Protein AF-A0A9X6KTB8-F1 (afdb_monomer_lite)

Radius of gyration: 13.78 Å; chains: 1; bounding box: 24×13×48 Å

Secondary structure (DSSP, 8-state):
-PPPGGG-EEEEETHHHHHHHHHHHH-TTT-SEEEEES--TT---TT-----

Sequence (52 aa):
MHQETKHTTIAGFSLGGLAAFYATLQNPHVFGNVLSMSGSVHWKKDDYENQI

pLDDT: mean 86.88, std 13.95, range [50.06, 97.88]

Organism: Bacillus thuringiensis (NCBI:txid1428)

Foldseek 3Di:
DQDQQLPAEQEDEACSLQVQVVVCVVCVVNHVYYHRHPYNPVDDPVPPDPPD

InterPro domains:
  IPR000801 Esterase-like [PF00756] (5-42)
  IPR029058 Alpha/Beta hydrolase fold [G3DSA:3.40.50.1820] (1-52)
  IPR029058 Alpha/Beta hydrolase fold [SSF53474] (5-46)
  IPR050583 Mycobacterial A85 antigen [PTHR48098] (3-49)

Structure (mmCIF, N/CA/C/O backbone):
data_AF-A0A9X6KTB8-F1
#
_entry.id   AF-A0A9X6KTB8-F1
#
loop_
_atom_site.group_PDB
_atom_site.id
_atom_site.type_symbol
_atom_site.label_atom_id
_atom_site.label_alt_id
_atom_site.label_comp_id
_atom_site.label_asym_id
_atom_site.label_entity_id
_atom_site.label_seq_id
_atom_site.pdbx_PDB_ins_code
_atom_site.Cartn_x
_atom_site.Cartn_y
_atom_site.Cartn_z
_atom_site.occupancy
_atom_site.B_iso_or_equiv
_atom_site.auth_seq_id
_atom_site.auth_comp_id
_atom_site.auth_asym_id
_atom_site.auth_atom_id
_atom_site.pdbx_PDB_model_num
ATOM 1 N N . MET A 1 1 ? -15.831 -8.637 18.812 1.00 50.06 1 MET A N 1
ATOM 2 C CA . MET A 1 1 ? -15.612 -7.182 18.686 1.00 50.06 1 MET A CA 1
ATOM 3 C C . MET A 1 1 ? -15.130 -6.924 17.268 1.00 50.06 1 MET A C 1
ATOM 5 O O . MET A 1 1 ? -14.093 -7.465 16.916 1.00 50.06 1 MET A O 1
ATOM 9 N N . HIS A 1 2 ? -15.892 -6.214 16.432 1.00 57.66 2 HIS A N 1
ATOM 10 C CA . HIS A 1 2 ? -15.366 -5.740 15.146 1.00 57.66 2 HIS A CA 1
ATOM 11 C C . HIS A 1 2 ? -14.433 -4.564 15.454 1.00 57.66 2 HIS A C 1
ATOM 13 O O . HIS A 1 2 ? -14.886 -3.588 16.050 1.00 57.66 2 HIS A O 1
ATOM 19 N N . GLN A 1 3 ? -13.141 -4.662 15.125 1.00 63.22 3 GLN A N 1
ATOM 20 C CA . GLN A 1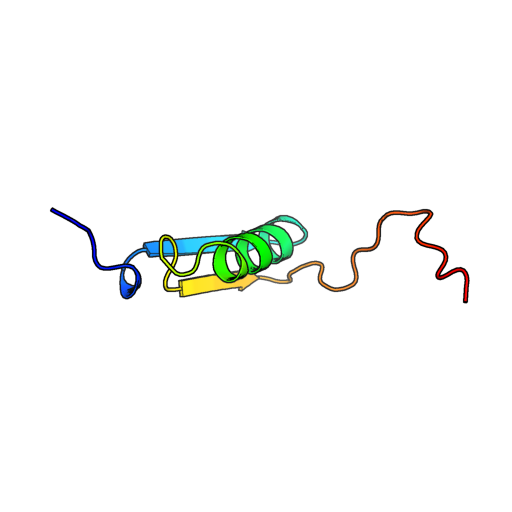 3 ? -12.292 -3.470 15.111 1.00 63.22 3 GLN A CA 1
ATOM 21 C C . GLN A 1 3 ? -12.819 -2.543 14.018 1.00 63.22 3 GLN A C 1
ATOM 23 O O . GLN A 1 3 ? -13.085 -2.992 12.903 1.00 63.22 3 GLN A O 1
ATOM 28 N N . GLU A 1 4 ? -13.012 -1.264 14.340 1.00 78.31 4 GLU A N 1
ATOM 29 C CA . GLU A 1 4 ? -13.381 -0.299 13.312 1.00 78.31 4 GLU A CA 1
ATOM 30 C C . GLU A 1 4 ? -12.260 -0.204 12.276 1.00 78.31 4 GLU A C 1
ATOM 32 O O . GLU A 1 4 ? -11.093 -0.012 12.620 1.00 78.31 4 GLU A O 1
ATOM 37 N N . THR A 1 5 ? -12.625 -0.315 11.001 1.00 82.19 5 THR A N 1
ATOM 38 C CA . THR A 1 5 ? -11.700 -0.405 9.861 1.00 82.19 5 THR A CA 1
ATOM 39 C C . THR A 1 5 ? -10.711 0.756 9.814 1.00 82.19 5 THR A C 1
ATOM 41 O O . THR A 1 5 ? -9.547 0.563 9.474 1.00 82.19 5 THR A O 1
ATOM 44 N N . LYS A 1 6 ? -11.133 1.944 10.270 1.00 84.69 6 LYS A N 1
ATOM 45 C CA . LYS A 1 6 ? -10.313 3.158 10.438 1.00 84.69 6 LYS A CA 1
ATOM 46 C C . LYS A 1 6 ? -9.095 2.994 11.360 1.00 84.69 6 LYS A C 1
ATOM 48 O O . LYS A 1 6 ? -8.231 3.864 11.367 1.00 84.69 6 LYS A O 1
ATOM 53 N N . HIS A 1 7 ? -9.010 1.915 12.137 1.00 92.38 7 HIS A N 1
ATOM 54 C CA . HIS A 1 7 ? -7.853 1.600 12.984 1.00 92.38 7 HIS A CA 1
ATOM 55 C C . HIS A 1 7 ? -6.942 0.518 12.400 1.00 92.38 7 HIS A C 1
ATOM 57 O O . HIS A 1 7 ? -5.906 0.211 12.988 1.00 92.38 7 HIS A O 1
ATOM 63 N N . THR A 1 8 ? -7.289 -0.029 11.239 1.00 94.50 8 THR A N 1
ATOM 64 C CA . THR A 1 8 ? -6.485 -1.033 10.551 1.00 94.50 8 THR A CA 1
ATOM 65 C C . THR A 1 8 ? -5.723 -0.366 9.413 1.00 94.50 8 THR A C 1
ATOM 67 O O . THR A 1 8 ? -6.310 0.064 8.416 1.00 94.50 8 THR A O 1
ATOM 70 N N . THR A 1 9 ? -4.403 -0.281 9.572 1.00 96.31 9 THR A N 1
ATOM 71 C CA . THR A 1 9 ? -3.491 0.315 8.591 1.00 96.31 9 THR A CA 1
ATOM 72 C C . THR A 1 9 ? -2.638 -0.768 7.951 1.00 96.31 9 THR A C 1
ATOM 74 O O . THR A 1 9 ? -2.023 -1.566 8.657 1.00 96.31 9 THR A O 1
ATOM 77 N N . ILE A 1 10 ? -2.550 -0.760 6.623 1.00 97.12 10 ILE A N 1
ATOM 78 C CA . ILE A 1 10 ? -1.580 -1.560 5.867 1.00 97.12 10 ILE A CA 1
ATOM 79 C C . ILE A 1 10 ? -0.507 -0.643 5.276 1.00 97.12 10 ILE A C 1
ATOM 81 O O . ILE A 1 10 ? -0.802 0.454 4.805 1.00 97.12 10 ILE A O 1
ATOM 85 N N . ALA A 1 11 ? 0.753 -1.065 5.325 1.00 97.88 11 ALA A N 1
ATOM 86 C CA . ALA A 1 11 ? 1.880 -0.279 4.839 1.00 97.88 11 ALA A CA 1
ATOM 87 C C . ALA A 1 11 ? 2.763 -1.110 3.908 1.00 97.88 11 ALA A C 1
ATOM 89 O O . ALA A 1 11 ? 2.862 -2.327 4.062 1.00 97.88 11 ALA A O 1
ATOM 90 N N . GLY A 1 12 ? 3.430 -0.452 2.964 1.00 97.88 12 GLY A N 1
ATOM 91 C CA . GLY A 1 12 ? 4.367 -1.119 2.069 1.00 97.88 12 GLY A CA 1
ATOM 92 C C . GLY A 1 12 ? 5.325 -0.157 1.375 1.00 97.88 12 GLY A C 1
ATOM 93 O O . GLY A 1 12 ? 5.058 1.039 1.277 1.00 97.88 12 GLY A O 1
ATOM 94 N N . PHE A 1 13 ? 6.442 -0.698 0.886 1.00 97.12 13 PHE A N 1
ATOM 95 C CA . PHE A 1 13 ? 7.474 0.034 0.150 1.00 97.12 13 PHE A CA 1
ATOM 96 C C . PHE A 1 13 ? 7.670 -0.546 -1.255 1.00 97.12 13 PHE A C 1
ATOM 98 O O . PHE A 1 13 ? 7.597 -1.766 -1.421 1.00 97.12 13 PHE A O 1
ATOM 105 N N . SER A 1 14 ? 7.937 0.299 -2.259 1.00 94.31 14 SER A N 1
ATOM 106 C CA . SER A 1 14 ? 8.152 -0.135 -3.650 1.00 94.31 14 SER A CA 1
ATOM 107 C C . SER A 1 14 ? 6.948 -0.943 -4.170 1.00 94.31 14 SER A C 1
ATOM 109 O O . SER A 1 14 ? 5.806 -0.482 -4.066 1.00 94.31 14 SER A O 1
ATOM 111 N N . LEU A 1 15 ? 7.140 -2.170 -4.660 1.00 94.50 15 LEU A N 1
ATOM 112 C CA . LEU A 1 15 ? 6.035 -3.037 -5.084 1.00 94.50 15 LEU A CA 1
ATOM 113 C C . LEU A 1 15 ? 5.059 -3.344 -3.934 1.00 94.50 15 LEU A C 1
ATOM 115 O O . LEU A 1 15 ? 3.849 -3.402 -4.147 1.00 94.50 15 LEU A O 1
ATOM 119 N N . GLY A 1 16 ? 5.560 -3.451 -2.700 1.00 96.62 16 GLY A N 1
ATOM 120 C CA . GLY A 1 16 ? 4.719 -3.618 -1.515 1.00 96.62 16 GLY A CA 1
ATOM 121 C C . GLY A 1 16 ? 3.814 -2.411 -1.261 1.00 96.62 16 GLY A C 1
ATOM 122 O O . GLY A 1 16 ? 2.696 -2.574 -0.784 1.00 96.62 16 GLY A O 1
ATOM 123 N N . GLY A 1 17 ? 4.256 -1.203 -1.626 1.00 97.25 17 GLY A N 1
ATOM 124 C CA . GLY A 1 17 ? 3.442 0.009 -1.535 1.00 97.25 17 GLY A CA 1
ATOM 125 C C . GLY A 1 17 ? 2.282 0.004 -2.533 1.00 97.25 17 GLY A C 1
ATOM 126 O O . GLY A 1 17 ? 1.170 0.396 -2.175 1.00 97.25 17 GLY A O 1
ATOM 127 N N . LEU A 1 18 ? 2.512 -0.471 -3.762 1.00 96.12 18 LEU A N 1
ATOM 128 C CA . LEU A 1 18 ? 1.438 -0.673 -4.743 1.00 96.12 18 LEU A CA 1
ATOM 129 C C . LEU A 1 18 ? 0.460 -1.757 -4.265 1.00 96.12 18 LEU A C 1
ATOM 131 O O . LEU A 1 18 ? -0.751 -1.549 -4.300 1.00 96.12 18 LEU A O 1
ATOM 135 N N . ALA A 1 19 ? 0.977 -2.887 -3.778 1.00 96.69 19 ALA A N 1
ATOM 136 C CA . ALA A 1 19 ? 0.157 -3.992 -3.288 1.00 96.69 19 ALA A CA 1
ATOM 137 C C . ALA A 1 19 ? -0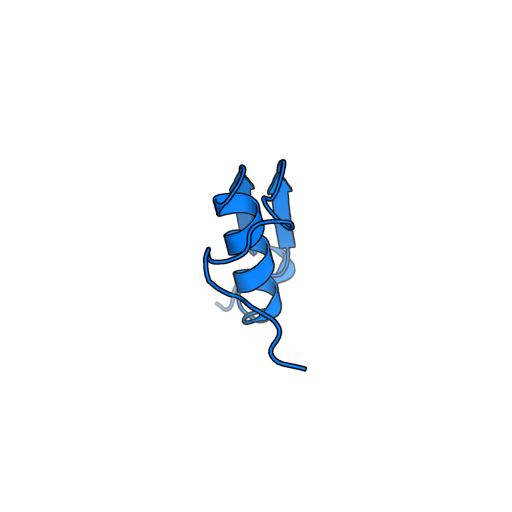.716 -3.582 -2.091 1.00 96.69 19 ALA A C 1
ATOM 139 O O . ALA A 1 19 ? -1.906 -3.890 -2.073 1.00 96.69 19 ALA A O 1
ATOM 140 N N . ALA A 1 20 ? -0.154 -2.844 -1.127 1.00 97.56 20 ALA A N 1
ATOM 141 C CA . ALA A 1 20 ? -0.893 -2.315 0.018 1.00 97.56 20 ALA A CA 1
ATOM 142 C C . ALA A 1 20 ? -2.039 -1.397 -0.432 1.00 97.56 20 ALA A C 1
ATOM 144 O O . ALA A 1 20 ? -3.167 -1.540 0.034 1.00 97.56 20 ALA A O 1
ATOM 145 N N . PHE A 1 21 ? -1.770 -0.502 -1.387 1.00 96.31 21 PHE A N 1
ATOM 146 C CA . PHE A 1 21 ? -2.780 0.402 -1.936 1.00 96.31 21 PHE A CA 1
ATOM 147 C C . PHE A 1 21 ? -3.904 -0.351 -2.657 1.00 96.31 21 PHE A C 1
ATOM 149 O O . PHE A 1 21 ? -5.082 -0.113 -2.387 1.00 96.31 21 PHE A O 1
ATOM 156 N N . TYR A 1 22 ? -3.548 -1.311 -3.513 1.00 96.00 22 TYR A N 1
ATOM 157 C CA . TYR A 1 22 ? -4.514 -2.165 -4.201 1.00 96.00 22 TYR A CA 1
ATOM 158 C C . TYR A 1 22 ? -5.378 -2.963 -3.212 1.00 96.00 22 TYR A C 1
ATOM 160 O O . TYR A 1 22 ? -6.602 -2.975 -3.328 1.00 96.00 22 TYR A O 1
ATOM 168 N N . ALA A 1 23 ? -4.768 -3.577 -2.194 1.00 96.69 23 ALA A N 1
ATOM 169 C CA . ALA A 1 23 ? -5.482 -4.373 -1.198 1.00 96.69 23 ALA A CA 1
ATOM 170 C C . ALA A 1 23 ? -6.528 -3.554 -0.423 1.00 96.69 23 ALA A C 1
ATOM 172 O O . ALA A 1 23 ? -7.631 -4.055 -0.187 1.00 96.69 23 ALA A O 1
ATOM 173 N N . THR A 1 24 ? -6.211 -2.302 -0.075 1.00 96.25 24 THR A N 1
ATOM 174 C CA . THR A 1 24 ? -7.143 -1.379 0.590 1.00 96.25 24 THR A CA 1
ATOM 175 C C . THR A 1 24 ? -8.323 -1.003 -0.302 1.00 96.25 24 THR A C 1
ATOM 177 O O . THR A 1 24 ? -9.456 -1.031 0.171 1.00 96.25 24 THR A O 1
ATOM 180 N N . LEU A 1 25 ? -8.096 -0.717 -1.591 1.00 95.50 25 LEU A N 1
ATOM 181 C CA . LEU A 1 25 ? -9.185 -0.413 -2.532 1.00 95.50 25 LEU A CA 1
ATOM 182 C C . LEU A 1 25 ? -10.139 -1.597 -2.723 1.00 95.50 25 LEU A C 1
ATOM 184 O O . LEU A 1 25 ? -11.352 -1.407 -2.774 1.00 95.50 25 LEU A O 1
ATOM 188 N N . GLN A 1 26 ? -9.600 -2.816 -2.787 1.00 97.31 26 GLN A N 1
ATOM 189 C CA . GLN A 1 26 ? -10.414 -4.023 -2.930 1.00 97.31 26 GLN A CA 1
ATOM 190 C C . GLN A 1 26 ? -11.134 -4.409 -1.627 1.00 97.31 26 GLN A C 1
ATOM 192 O O . GLN A 1 26 ? -12.180 -5.053 -1.678 1.00 97.31 26 GLN A O 1
ATOM 197 N N . ASN A 1 27 ? -10.597 -4.027 -0.462 1.00 95.25 27 ASN A N 1
ATOM 198 C CA . ASN A 1 27 ? -11.111 -4.431 0.852 1.00 95.25 27 ASN A CA 1
ATOM 199 C C . ASN A 1 27 ? -11.198 -3.252 1.844 1.00 95.25 27 ASN A C 1
ATOM 201 O O . ASN A 1 27 ? -10.592 -3.303 2.922 1.00 95.25 27 ASN A O 1
ATOM 205 N N . PRO A 1 28 ? -11.995 -2.207 1.552 1.00 93.3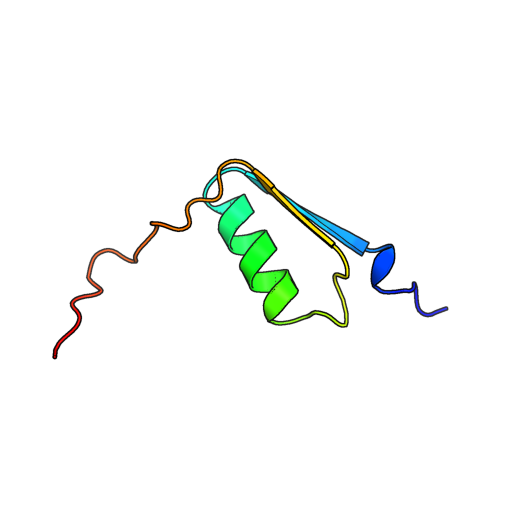8 28 PRO A N 1
ATOM 206 C CA . PRO A 1 28 ? -12.124 -1.037 2.430 1.00 93.38 28 PRO A CA 1
ATOM 207 C C . PRO A 1 28 ? -12.789 -1.372 3.776 1.00 93.38 28 PRO A C 1
ATOM 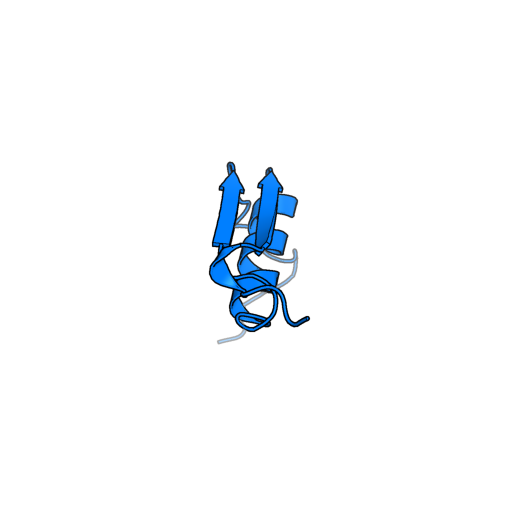209 O O . PRO A 1 28 ? -12.656 -0.645 4.758 1.00 93.38 28 PRO A O 1
ATOM 212 N N . HIS A 1 29 ? -13.497 -2.504 3.841 1.00 93.25 29 HIS A N 1
ATOM 213 C CA . HIS A 1 29 ? -14.088 -3.041 5.065 1.00 93.25 29 HIS A CA 1
ATOM 214 C C . HIS A 1 29 ? -13.068 -3.764 5.967 1.00 93.25 29 HIS A C 1
ATOM 216 O O . HIS A 1 29 ? -13.428 -4.202 7.056 1.00 93.25 29 HIS A O 1
ATOM 222 N N . VAL A 1 30 ? -11.815 -3.908 5.524 1.00 92.94 30 VAL A N 1
ATOM 223 C CA . VAL A 1 30 ? -10.720 -4.519 6.293 1.00 92.94 30 VAL A CA 1
ATOM 224 C C . VAL A 1 30 ? -9.686 -3.462 6.659 1.00 92.94 30 VAL A C 1
ATOM 226 O O . VAL A 1 30 ? -9.334 -3.336 7.830 1.00 92.94 30 VAL A O 1
ATOM 229 N N . PHE A 1 31 ? -9.234 -2.681 5.675 1.00 95.25 31 PHE A N 1
ATOM 230 C CA . PHE A 1 31 ? -8.219 -1.643 5.847 1.00 95.25 31 PHE A CA 1
ATOM 231 C C . PHE A 1 31 ? -8.848 -0.267 5.648 1.00 95.25 31 PHE A C 1
ATOM 233 O O . PHE A 1 31 ? -9.273 0.066 4.545 1.00 95.25 31 PHE A O 1
ATOM 240 N N . GLY A 1 32 ? -8.893 0.540 6.706 1.00 93.25 32 GLY A N 1
ATOM 241 C CA . GLY A 1 32 ? -9.370 1.921 6.625 1.00 93.25 32 GLY A CA 1
ATOM 242 C C . GLY A 1 32 ? -8.275 2.912 6.241 1.00 93.25 32 GLY A C 1
ATOM 243 O O . GLY A 1 32 ? -8.593 3.987 5.743 1.00 93.25 32 GLY A O 1
ATOM 244 N N . ASN A 1 33 ? -6.999 2.554 6.430 1.00 95.81 33 ASN A N 1
ATOM 245 C CA . ASN A 1 33 ? -5.865 3.399 6.057 1.00 95.81 33 ASN A CA 1
ATOM 246 C C . ASN A 1 33 ? -4.793 2.611 5.300 1.00 95.81 33 ASN A C 1
ATOM 248 O O . ASN A 1 33 ? -4.582 1.417 5.536 1.00 95.81 33 ASN A O 1
ATOM 252 N N . VAL A 1 34 ? -4.048 3.319 4.453 1.00 97.00 34 VAL A N 1
ATOM 253 C CA . VAL A 1 34 ? -2.889 2.776 3.743 1.00 97.00 34 VAL A CA 1
ATOM 254 C C . VAL A 1 34 ? -1.715 3.748 3.755 1.00 97.00 34 VAL A C 1
ATOM 256 O O . VAL A 1 34 ? -1.889 4.944 3.536 1.00 97.00 34 VAL A O 1
ATOM 259 N N . LEU A 1 35 ? -0.510 3.221 3.977 1.00 97.44 35 LEU A N 1
ATOM 260 C CA . LEU A 1 35 ? 0.754 3.939 3.813 1.00 97.44 35 LEU A CA 1
ATOM 261 C C . LEU A 1 35 ? 1.561 3.306 2.671 1.00 97.44 35 LEU A C 1
ATOM 263 O O . LEU A 1 35 ? 2.227 2.286 2.846 1.00 97.44 35 LEU A O 1
ATOM 267 N N . SER A 1 36 ? 1.502 3.921 1.491 1.00 96.38 36 SER A N 1
ATOM 268 C CA . SER A 1 36 ? 2.252 3.489 0.308 1.00 96.38 36 SER A CA 1
ATOM 269 C C . SER A 1 36 ? 3.515 4.333 0.149 1.00 96.38 36 SER A C 1
ATOM 271 O O . SER A 1 36 ? 3.443 5.510 -0.202 1.00 96.38 36 SER A O 1
ATOM 273 N N . MET A 1 37 ? 4.682 3.756 0.433 1.00 97.12 37 MET A N 1
ATOM 274 C CA . MET A 1 37 ? 5.965 4.462 0.365 1.00 97.12 37 MET A CA 1
ATOM 275 C C . MET A 1 37 ? 6.684 4.118 -0.936 1.00 97.12 37 MET A C 1
ATOM 277 O O . MET A 1 37 ? 7.013 2.958 -1.180 1.00 97.12 37 MET A O 1
ATOM 281 N N . SER A 1 38 ? 6.932 5.119 -1.782 1.00 93.56 38 SER A N 1
ATOM 282 C CA . SER A 1 38 ? 7.541 4.918 -3.107 1.00 93.56 38 SER A CA 1
ATOM 283 C C . SER A 1 38 ? 6.862 3.794 -3.898 1.00 93.56 38 SER A C 1
ATOM 285 O O . SER A 1 38 ? 7.533 2.974 -4.520 1.00 93.56 38 SER A O 1
ATOM 287 N N . GLY A 1 39 ? 5.529 3.713 -3.803 1.00 91.69 39 GLY A N 1
ATOM 288 C CA . GLY A 1 39 ? 4.743 2.663 -4.435 1.00 91.69 39 GLY A CA 1
ATOM 289 C C . GLY A 1 39 ? 5.055 2.582 -5.926 1.00 91.69 39 GLY A C 1
ATOM 290 O O . GLY A 1 39 ? 5.018 3.601 -6.614 1.00 91.69 39 GLY A O 1
ATOM 291 N N . SER A 1 40 ? 5.351 1.385 -6.432 1.00 91.69 40 SER A N 1
ATOM 292 C CA . SER A 1 40 ? 5.676 1.162 -7.847 1.00 91.69 40 SER A CA 1
ATOM 293 C C . SER A 1 40 ? 4.432 1.271 -8.737 1.00 91.69 40 SER A C 1
ATOM 295 O O . SER A 1 40 ? 4.085 0.334 -9.436 1.00 91.69 40 SER A O 1
ATOM 297 N N . VAL A 1 41 ? 3.731 2.405 -8.719 1.00 88.06 41 VAL A N 1
ATOM 298 C CA . VAL A 1 41 ? 2.471 2.640 -9.454 1.00 88.06 41 VAL A CA 1
ATOM 299 C C . VAL A 1 41 ? 2.637 2.596 -10.974 1.00 88.06 41 VAL A C 1
ATOM 301 O O . VAL A 1 41 ? 1.675 2.385 -11.702 1.00 88.06 41 VAL A O 1
ATOM 304 N N . HIS A 1 42 ? 3.867 2.774 -11.451 1.00 86.25 42 HIS A N 1
ATOM 305 C CA . HIS A 1 42 ? 4.253 2.609 -12.850 1.00 86.25 42 HIS A CA 1
ATOM 306 C C . HIS A 1 42 ? 4.548 1.148 -13.216 1.00 86.25 42 HIS A C 1
ATOM 308 O O . HIS A 1 42 ? 4.872 0.871 -14.370 1.00 86.25 42 HIS A O 1
ATOM 314 N N . TRP A 1 43 ? 4.514 0.227 -12.247 1.00 86.25 43 TRP A N 1
ATOM 315 C CA . TRP A 1 43 ? 4.739 -1.185 -12.503 1.00 86.25 43 TRP A CA 1
ATOM 316 C C . TRP A 1 43 ? 3.674 -1.686 -13.468 1.00 86.25 43 TRP A C 1
ATOM 318 O O . TRP A 1 43 ? 2.471 -1.540 -13.247 1.00 86.25 43 TRP A O 1
ATOM 328 N N . LYS A 1 44 ? 4.148 -2.275 -14.552 1.00 82.75 44 LYS A N 1
ATOM 329 C CA . LYS A 1 44 ? 3.343 -3.012 -15.505 1.00 82.75 44 LYS A CA 1
ATOM 330 C C . LYS A 1 44 ? 3.940 -4.399 -15.567 1.00 82.75 44 LYS A C 1
ATOM 332 O O . LYS A 1 44 ? 5.145 -4.568 -15.400 1.00 82.75 44 LYS A O 1
ATOM 337 N N . LYS A 1 45 ? 3.086 -5.384 -15.798 1.00 76.56 45 LYS A N 1
ATOM 338 C CA . LYS A 1 45 ? 3.576 -6.691 -16.196 1.00 76.56 45 LYS A CA 1
ATOM 339 C C . LYS A 1 45 ? 4.251 -6.509 -17.556 1.00 76.56 45 LYS A C 1
ATOM 341 O O . LYS A 1 45 ? 3.608 -5.982 -18.467 1.00 76.56 45 LYS A O 1
ATOM 346 N N . ASP A 1 46 ? 5.523 -6.879 -17.662 1.00 69.06 46 ASP A N 1
ATOM 347 C CA . ASP A 1 46 ? 6.185 -6.998 -18.960 1.00 69.06 46 ASP A CA 1
ATOM 348 C C . ASP A 1 46 ? 5.294 -7.918 -19.817 1.00 69.06 46 ASP A C 1
ATOM 350 O O . ASP A 1 46 ? 4.858 -8.957 -19.324 1.00 69.06 46 ASP A O 1
ATOM 354 N N . ASP A 1 47 ? 4.906 -7.453 -21.010 1.00 61.03 47 ASP A N 1
ATOM 355 C CA . ASP A 1 47 ? 3.878 -8.002 -21.927 1.00 61.03 47 ASP A CA 1
ATOM 356 C C . ASP A 1 47 ? 2.454 -7.407 -21.846 1.00 61.03 47 ASP A C 1
ATOM 358 O O . ASP A 1 47 ? 1.567 -7.858 -22.574 1.00 61.03 47 ASP A O 1
ATOM 362 N N . TYR A 1 48 ? 2.186 -6.370 -21.039 1.00 62.75 48 TYR A N 1
ATOM 363 C CA . TYR A 1 48 ? 0.918 -5.623 -21.157 1.00 62.75 48 TYR A CA 1
ATOM 364 C C . TYR A 1 48 ? 0.952 -4.677 -22.372 1.00 62.75 48 TYR A C 1
ATOM 366 O O . TYR A 1 48 ? 1.027 -3.452 -22.235 1.00 62.75 48 TYR A O 1
ATOM 374 N N . GLU A 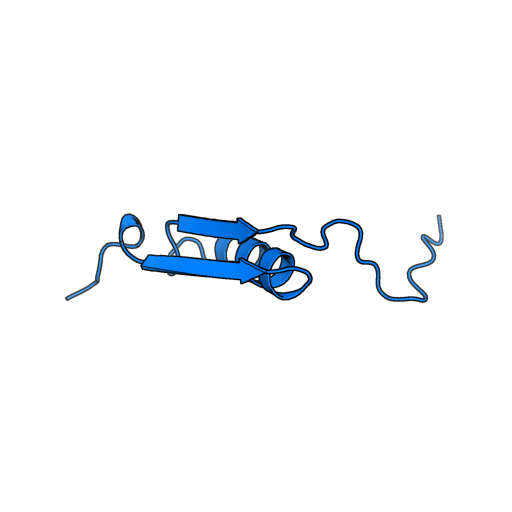1 49 ? 0.920 -5.246 -23.578 1.00 63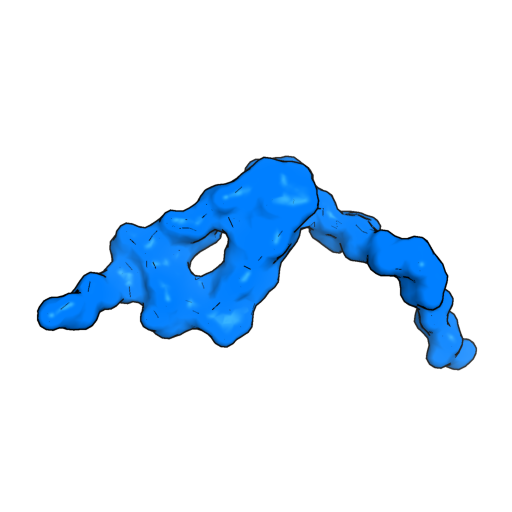.41 49 GLU A N 1
ATOM 375 C CA . GLU A 1 49 ? 0.566 -4.492 -24.776 1.00 63.41 49 GLU A CA 1
ATOM 376 C C . GLU A 1 49 ? -0.930 -4.178 -24.722 1.00 63.41 49 GLU A C 1
ATOM 378 O O . GLU A 1 49 ? -1.779 -5.069 -24.746 1.00 63.41 49 GLU A O 1
ATOM 383 N N . ASN A 1 50 ? -1.262 -2.888 -24.640 1.00 62.59 50 ASN A N 1
ATOM 384 C CA . ASN A 1 50 ? -2.597 -2.417 -24.988 1.00 62.59 50 ASN A CA 1
ATOM 385 C C . ASN A 1 50 ? -2.798 -2.728 -26.476 1.00 62.59 50 ASN A C 1
ATOM 387 O O . ASN A 1 50 ? -2.401 -1.937 -27.329 1.00 62.59 50 ASN A O 1
ATOM 391 N N . GLN A 1 51 ? -3.374 -3.889 -26.783 1.00 58.22 51 GLN A N 1
ATOM 392 C CA . GLN A 1 51 ? -3.931 -4.151 -28.102 1.00 58.22 51 GLN A CA 1
ATOM 393 C C . GLN A 1 51 ? -5.202 -3.310 -28.221 1.00 58.22 51 GLN A C 1
ATOM 395 O O . GLN A 1 51 ? -6.269 -3.715 -27.760 1.00 58.22 51 GLN A O 1
ATOM 400 N N . ILE A 1 52 ? -5.040 -2.091 -28.737 1.00 56.25 52 ILE A N 1
ATOM 401 C CA . ILE A 1 52 ? -6.130 -1.198 -29.145 1.00 56.25 52 ILE A CA 1
ATOM 402 C C . ILE A 1 52 ? -6.279 -1.300 -30.657 1.00 56.25 52 ILE A C 1
ATOM 404 O O . ILE A 1 52 ? -5.228 -1.252 -31.336 1.00 56.25 52 ILE A O 1
#